Protein AF-A0A2G6GHV7-F1 (afdb_monomer_lite)

Sequence (86 aa):
MVEQGDIIKVNFNPQLGHEEAGYRPAVVISNNFFNKQTNYFPLHIPLDNRTKITGSILCQHVRTLDLDARNYYFVEKLPKDLAERN

Foldseek 3Di:
DDDAQWKKFWAPPPDDDPADGGTGIAGDHDPVLLVVQVVDPPQWQFDDPVDPDGDTHRSVRDDDDDCVVIPMGTDDGHDPDSSPDD

Secondary structure (DSSP, 8-state):
---TTEEEEEE--S--TTS--SEEEEE---HHHHHHHTTSS-SEEE--TTSSS-SEEEGGG-----TTTS--EEEEE--HHHHS--

Radius of gyration: 12.65 Å; chains: 1; bounding box: 30×29×31 Å

Structure (mmCIF, N/CA/C/O backbone):
data_AF-A0A2G6GHV7-F1
#
_entry.id   AF-A0A2G6GHV7-F1
#
loop_
_atom_site.group_PDB
_atom_site.id
_atom_site.type_symbol
_atom_site.label_atom_id
_atom_site.label_alt_id
_atom_site.label_comp_id
_atom_site.label_asym_id
_atom_site.label_entity_id
_atom_site.label_seq_id
_atom_site.pdbx_PDB_ins_code
_atom_site.Cartn_x
_atom_site.Cartn_y
_atom_site.Cartn_z
_atom_site.occupancy
_atom_site.B_iso_or_equiv
_atom_site.auth_seq_id
_atom_site.auth_comp_id
_atom_site.auth_asym_id
_atom_site.auth_atom_id
_atom_site.pdbx_PDB_model_num
ATOM 1 N N . MET A 1 1 ? -14.102 -5.212 -5.559 1.00 81.75 1 MET A N 1
ATOM 2 C CA . MET A 1 1 ? -13.537 -3.923 -6.006 1.00 81.75 1 MET A CA 1
ATOM 3 C C . MET A 1 1 ? -13.012 -3.218 -4.771 1.00 81.75 1 MET A C 1
ATOM 5 O O . MET A 1 1 ? -13.683 -3.291 -3.749 1.00 81.75 1 MET A O 1
ATOM 9 N N . VAL A 1 2 ? -11.807 -2.659 -4.835 1.00 91.75 2 VAL A N 1
ATOM 10 C CA . VAL A 1 2 ? -11.144 -2.008 -3.693 1.00 91.75 2 VAL A CA 1
ATOM 11 C C . VAL A 1 2 ? -11.468 -0.524 -3.650 1.00 91.75 2 VAL A C 1
ATOM 13 O O . VAL A 1 2 ? -11.762 0.082 -4.682 1.00 91.75 2 VAL A O 1
ATOM 16 N N . GLU A 1 3 ? -11.380 0.060 -2.467 1.00 92.31 3 GLU A N 1
ATOM 17 C CA . GLU A 1 3 ? -11.641 1.472 -2.219 1.00 92.31 3 GLU A CA 1
ATOM 18 C C . GLU A 1 3 ? -10.405 2.179 -1.661 1.00 92.31 3 GLU A C 1
ATOM 20 O O . GLU A 1 3 ? -9.468 1.559 -1.159 1.00 92.31 3 GLU A O 1
ATOM 25 N N . GLN A 1 4 ? -10.412 3.511 -1.704 1.00 91.38 4 GLN A N 1
ATOM 26 C CA . GLN A 1 4 ? -9.371 4.300 -1.058 1.00 91.38 4 GLN A CA 1
ATOM 27 C C . GLN A 1 4 ? -9.271 3.970 0.441 1.00 91.38 4 GLN A C 1
ATOM 29 O O . GLN A 1 4 ? -10.277 3.916 1.152 1.00 91.38 4 GLN A O 1
ATOM 34 N N . GLY A 1 5 ? -8.037 3.803 0.917 1.00 92.12 5 GLY A N 1
ATOM 35 C CA . GLY A 1 5 ? -7.729 3.428 2.295 1.00 92.12 5 GLY A CA 1
ATOM 36 C C . GLY A 1 5 ? -7.764 1.921 2.546 1.00 92.12 5 GLY A C 1
ATOM 37 O O . GLY A 1 5 ? -7.374 1.492 3.630 1.00 92.12 5 GLY A O 1
ATOM 38 N N . ASP A 1 6 ? -8.177 1.101 1.577 1.00 95.50 6 ASP A N 1
ATOM 39 C CA . ASP A 1 6 ? -8.033 -0.345 1.705 1.00 95.50 6 ASP A CA 1
ATOM 40 C C . ASP A 1 6 ? -6.549 -0.724 1.662 1.00 95.50 6 ASP A C 1
ATOM 42 O O . ASP A 1 6 ? -5.789 -0.271 0.802 1.00 95.50 6 ASP A O 1
ATOM 46 N N . ILE A 1 7 ? -6.140 -1.585 2.588 1.00 96.56 7 ILE A N 1
ATOM 47 C CA . ILE A 1 7 ? -4.837 -2.233 2.574 1.00 96.56 7 ILE A CA 1
ATOM 48 C C . ILE A 1 7 ? -5.010 -3.580 1.888 1.00 96.56 7 ILE A C 1
ATOM 50 O O . ILE A 1 7 ? -5.739 -4.457 2.363 1.00 96.56 7 ILE A O 1
ATOM 54 N N . ILE A 1 8 ? -4.315 -3.756 0.772 1.00 97.19 8 ILE A N 1
ATOM 55 C CA . ILE A 1 8 ? -4.314 -4.994 -0.003 1.00 97.19 8 ILE A CA 1
ATOM 56 C C . ILE A 1 8 ? -2.926 -5.609 -0.020 1.00 97.19 8 ILE A C 1
ATOM 58 O O . ILE A 1 8 ? -1.926 -4.904 0.051 1.00 97.19 8 ILE A O 1
ATOM 62 N N . LYS A 1 9 ? -2.844 -6.929 -0.159 1.00 96.75 9 LYS A N 1
ATOM 63 C CA . LYS A 1 9 ? -1.601 -7.629 -0.472 1.00 96.75 9 LYS A CA 1
ATOM 64 C C . LYS A 1 9 ? -1.586 -7.943 -1.961 1.00 96.75 9 LYS A C 1
ATOM 66 O O . L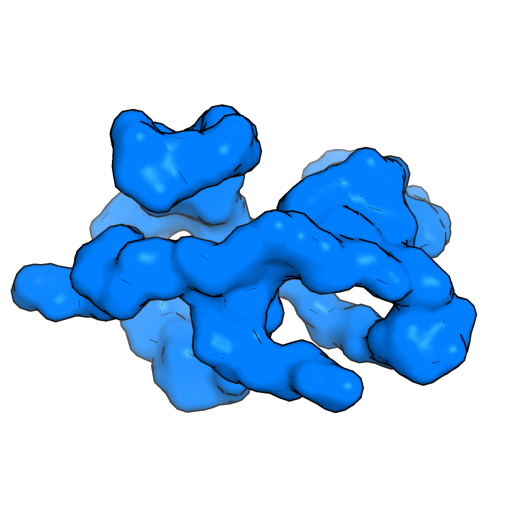YS A 1 9 ? -2.529 -8.541 -2.474 1.00 96.75 9 LYS A O 1
ATOM 71 N N . VAL A 1 10 ? -0.537 -7.510 -2.648 1.00 96.44 10 VAL A N 1
ATOM 72 C CA . VAL A 1 10 ? -0.408 -7.631 -4.105 1.00 96.44 10 VAL A CA 1
ATOM 73 C C . VAL A 1 10 ? 1.048 -7.888 -4.475 1.00 96.44 10 VAL A C 1
ATOM 75 O O . VAL A 1 10 ? 1.966 -7.579 -3.713 1.00 96.44 10 VAL A O 1
ATOM 78 N N . ASN A 1 11 ? 1.268 -8.526 -5.624 1.00 96.06 11 ASN A N 1
ATOM 79 C CA . ASN A 1 11 ? 2.610 -8.779 -6.133 1.00 96.06 11 ASN A CA 1
ATOM 80 C C . ASN A 1 11 ? 3.085 -7.570 -6.941 1.00 96.06 11 ASN A C 1
ATOM 82 O O . ASN A 1 11 ? 2.444 -7.221 -7.931 1.00 96.06 11 ASN A O 1
ATOM 86 N N . PHE A 1 12 ? 4.203 -6.968 -6.544 1.00 95.06 12 PHE A N 1
ATOM 87 C CA . PHE A 1 12 ? 4.831 -5.837 -7.232 1.00 95.06 12 PHE A CA 1
ATOM 88 C C . PHE A 1 12 ? 5.830 -6.253 -8.315 1.00 95.06 12 PHE A C 1
ATOM 90 O O . PHE A 1 12 ? 6.255 -5.406 -9.096 1.00 95.06 12 PHE A O 1
ATOM 97 N N . ASN A 1 13 ? 6.160 -7.544 -8.420 1.00 93.50 13 ASN A N 1
ATOM 98 C CA . ASN A 1 13 ? 7.078 -8.038 -9.443 1.00 93.50 13 ASN A CA 1
ATOM 99 C C . ASN A 1 13 ? 6.436 -8.064 -10.849 1.00 93.50 13 ASN A C 1
ATOM 101 O O . ASN A 1 13 ? 5.215 -8.230 -10.967 1.00 93.50 13 ASN A O 1
ATOM 105 N N . PRO A 1 14 ? 7.239 -7.954 -11.924 1.00 93.31 14 PRO A N 1
ATOM 106 C CA . PRO A 1 14 ? 8.683 -7.707 -11.909 1.00 93.31 14 PRO A CA 1
ATOM 107 C C . PRO A 1 14 ? 9.015 -6.280 -11.453 1.00 93.31 14 PRO A C 1
ATOM 109 O O . PRO A 1 14 ? 8.191 -5.375 -11.564 1.00 93.31 14 PRO A O 1
ATOM 112 N N . GLN A 1 15 ? 10.227 -6.102 -10.943 1.00 91.88 15 GLN A N 1
ATOM 113 C CA . GLN A 1 15 ? 10.753 -4.801 -10.549 1.00 91.88 15 GLN A CA 1
ATOM 114 C C . GLN A 1 15 ? 12.089 -4.531 -11.224 1.00 91.88 15 GLN A C 1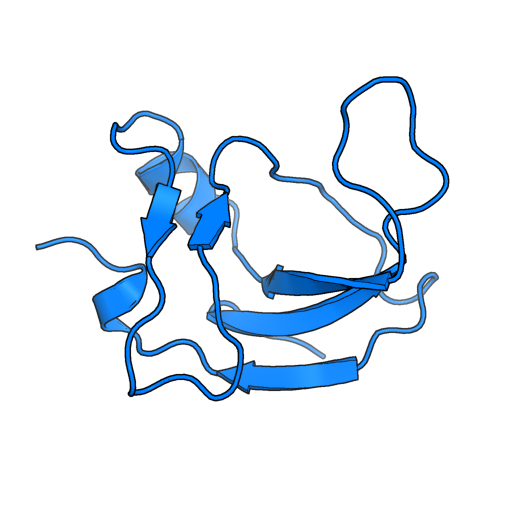
ATOM 116 O O . GLN A 1 15 ? 12.774 -5.472 -11.636 1.00 91.88 15 GLN A O 1
ATOM 121 N N . LEU A 1 16 ? 12.490 -3.264 -11.254 1.00 88.88 16 LEU A N 1
ATOM 122 C CA . LEU A 1 16 ? 13.825 -2.860 -11.681 1.00 88.88 16 LEU A CA 1
ATOM 123 C C . LEU A 1 16 ? 14.539 -2.098 -10.557 1.00 88.88 16 LEU A C 1
ATOM 125 O O . LEU A 1 16 ? 13.969 -1.220 -9.917 1.00 88.88 16 LEU A O 1
ATOM 129 N N . GLY A 1 17 ? 15.812 -2.425 -10.321 1.00 91.25 17 GLY A N 1
ATOM 130 C CA . GLY A 1 17 ? 16.653 -1.722 -9.348 1.00 91.25 17 GLY A CA 1
ATOM 131 C C . GLY A 1 17 ? 16.110 -1.766 -7.913 1.00 91.25 17 GLY A C 1
ATOM 132 O O . GLY A 1 17 ? 15.853 -2.843 -7.379 1.00 91.25 17 GLY A O 1
ATOM 133 N N . HIS A 1 18 ? 15.976 -0.586 -7.297 1.00 86.31 18 HIS A N 1
ATOM 134 C CA . HIS A 1 18 ? 15.561 -0.386 -5.898 1.00 86.31 18 HIS A CA 1
ATOM 135 C C . HIS A 1 18 ? 14.069 -0.045 -5.744 1.00 86.31 18 HIS A C 1
ATOM 137 O O . HIS A 1 18 ? 13.666 0.580 -4.764 1.00 86.31 18 HIS A O 1
ATOM 143 N N . GLU A 1 19 ? 13.248 -0.389 -6.733 1.00 89.44 19 GLU A N 1
ATOM 144 C CA . GLU A 1 19 ? 11.797 -0.352 -6.578 1.00 89.44 19 GLU A CA 1
ATOM 145 C C . GLU A 1 19 ? 11.332 -1.305 -5.465 1.00 89.44 19 GLU A C 1
ATOM 147 O O . GLU A 1 19 ? 12.068 -2.189 -5.028 1.00 89.44 19 GLU A O 1
ATOM 152 N N . GLU A 1 20 ? 10.099 -1.118 -4.995 1.00 91.31 20 GLU A N 1
ATOM 153 C CA . GLU A 1 20 ? 9.517 -2.038 -4.021 1.00 91.31 20 GLU A CA 1
ATOM 154 C C . GLU A 1 20 ? 9.051 -3.335 -4.688 1.00 91.31 20 GLU A C 1
ATOM 156 O O . GLU A 1 20 ? 8.354 -3.316 -5.706 1.00 91.31 20 GLU A O 1
ATOM 161 N N . ALA A 1 21 ? 9.417 -4.457 -4.061 1.00 92.75 21 ALA A N 1
ATOM 162 C CA . ALA A 1 21 ? 9.388 -5.789 -4.661 1.00 92.75 21 ALA A CA 1
ATOM 163 C C . ALA A 1 21 ? 8.375 -6.737 -4.032 1.00 92.75 21 ALA A C 1
ATOM 165 O O . ALA A 1 21 ? 8.064 -6.667 -2.841 1.00 92.75 21 ALA A O 1
ATOM 166 N N . GLY A 1 22 ? 8.027 -7.772 -4.797 1.00 94.44 22 GLY A N 1
ATOM 167 C CA . GLY A 1 22 ? 7.446 -8.992 -4.245 1.00 94.44 22 GLY A CA 1
ATOM 168 C C . GLY A 1 22 ? 6.011 -8.851 -3.752 1.00 94.44 22 GLY A C 1
ATOM 169 O O . GLY A 1 22 ? 5.294 -7.912 -4.092 1.00 94.44 22 GLY A O 1
ATOM 170 N N . TYR A 1 23 ? 5.566 -9.849 -2.988 1.00 95.12 23 TYR A N 1
ATOM 171 C CA . TYR A 1 23 ? 4.186 -9.950 -2.518 1.00 95.12 23 TYR A CA 1
ATOM 172 C C . TYR A 1 23 ? 4.015 -9.288 -1.152 1.00 95.12 23 TYR A C 1
ATOM 174 O O . TYR A 1 23 ? 4.299 -9.898 -0.113 1.00 95.12 23 TYR A O 1
ATOM 182 N N . ARG A 1 24 ? 3.554 -8.035 -1.143 1.00 95.69 24 ARG A N 1
ATOM 183 C CA . ARG A 1 24 ? 3.544 -7.203 0.067 1.00 95.69 24 ARG A CA 1
ATOM 184 C C . ARG A 1 24 ? 2.297 -6.323 0.194 1.00 95.69 24 ARG A C 1
ATOM 186 O O . ARG A 1 24 ? 1.576 -6.153 -0.791 1.00 95.69 24 ARG A O 1
ATOM 193 N N . PRO A 1 25 ? 2.012 -5.812 1.404 1.00 97.00 25 PRO A N 1
ATOM 194 C CA . PRO A 1 25 ? 0.902 -4.897 1.620 1.00 97.00 25 PRO A CA 1
ATOM 195 C C . PRO A 1 25 ? 1.095 -3.562 0.895 1.00 97.00 25 PRO A C 1
ATOM 197 O O . PRO A 1 25 ? 2.215 -3.068 0.776 1.00 97.00 25 PRO A O 1
ATOM 200 N N . ALA A 1 26 ? -0.011 -2.975 0.456 1.00 95.75 26 ALA A N 1
ATOM 201 C CA . ALA A 1 26 ? -0.090 -1.689 -0.211 1.00 95.75 26 ALA A CA 1
ATOM 202 C C . ALA A 1 26 ? -1.398 -0.994 0.165 1.00 95.75 26 ALA A C 1
ATOM 204 O O . ALA A 1 26 ? -2.428 -1.652 0.307 1.00 95.75 26 ALA A O 1
ATOM 205 N N . VAL A 1 27 ? -1.359 0.329 0.299 1.00 94.81 27 VAL A N 1
ATOM 206 C CA . VAL A 1 27 ? -2.557 1.140 0.539 1.00 94.81 27 VAL A CA 1
ATOM 207 C C . VAL A 1 27 ? -3.107 1.609 -0.802 1.00 94.81 27 VAL A C 1
ATOM 209 O O . VAL A 1 27 ? -2.382 2.198 -1.604 1.00 94.81 27 VAL A O 1
ATOM 212 N N . VAL A 1 28 ? -4.390 1.360 -1.042 1.00 94.19 28 VAL A N 1
ATOM 213 C CA . VAL A 1 28 ? -5.103 1.853 -2.221 1.00 94.19 28 VAL A CA 1
ATOM 214 C C . VAL A 1 28 ? -5.388 3.339 -2.037 1.00 94.19 28 VAL A C 1
ATOM 216 O O . VAL A 1 28 ? -5.979 3.761 -1.042 1.00 94.19 28 VAL A O 1
ATOM 219 N N . ILE A 1 29 ? -4.976 4.149 -3.008 1.00 90.50 29 ILE A N 1
ATOM 220 C CA . ILE A 1 29 ? -5.131 5.603 -2.975 1.00 90.50 29 ILE A CA 1
ATOM 221 C C . ILE A 1 29 ? -5.747 6.119 -4.275 1.00 90.50 29 ILE A C 1
ATOM 223 O O . ILE A 1 29 ? -5.622 5.491 -5.323 1.00 90.50 29 ILE A O 1
ATOM 227 N N . SER A 1 30 ? -6.392 7.284 -4.217 1.00 83.50 30 SER A N 1
ATOM 228 C CA . SER A 1 30 ? -6.852 8.008 -5.408 1.00 83.50 30 SER A CA 1
ATOM 229 C C . SER A 1 30 ? -5.861 9.100 -5.823 1.00 83.50 30 SER A C 1
ATOM 231 O O . SER A 1 30 ? -5.042 9.545 -5.017 1.00 83.50 30 SER A O 1
ATOM 233 N N . ASN A 1 31 ? -5.988 9.610 -7.053 1.00 74.19 31 ASN A N 1
ATOM 234 C CA . ASN A 1 31 ? -5.189 10.747 -7.539 1.00 74.19 31 ASN A CA 1
ATOM 235 C C . ASN A 1 31 ? -5.272 11.970 -6.610 1.00 74.19 31 ASN A C 1
ATOM 237 O O . ASN A 1 31 ? -4.272 12.639 -6.360 1.00 74.19 31 ASN A O 1
ATOM 241 N N . ASN A 1 32 ? -6.454 12.248 -6.054 1.00 70.25 32 ASN A N 1
ATOM 242 C CA . ASN A 1 32 ? -6.645 13.376 -5.142 1.00 70.25 32 ASN A CA 1
ATOM 243 C C . ASN A 1 32 ? -5.915 13.167 -3.812 1.00 70.25 32 ASN A C 1
ATOM 245 O O . ASN A 1 32 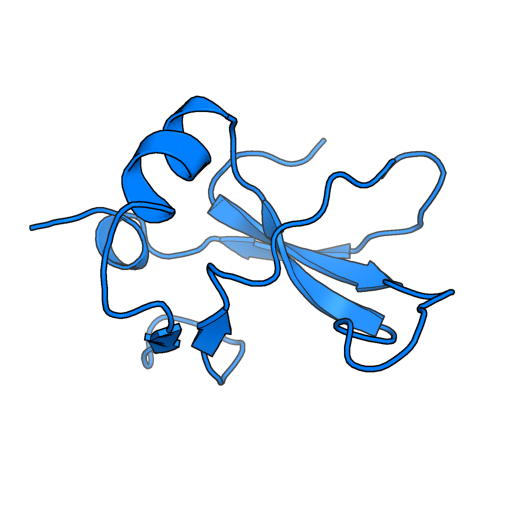? -5.403 14.125 -3.236 1.00 70.25 32 ASN A O 1
ATOM 249 N N . PHE A 1 33 ? -5.862 11.926 -3.329 1.00 70.75 33 PHE A N 1
ATOM 250 C CA . PHE A 1 33 ? -5.088 11.574 -2.145 1.00 70.75 33 PHE A CA 1
ATOM 251 C C . PHE A 1 33 ? -3.581 11.676 -2.414 1.00 70.75 33 PHE A C 1
ATOM 253 O O . PHE A 1 33 ? -2.858 12.291 -1.635 1.00 70.75 33 PHE A O 1
ATOM 260 N N . PHE A 1 34 ? -3.127 11.145 -3.551 1.00 66.62 34 PHE A N 1
ATOM 261 C CA . PHE A 1 34 ? -1.733 11.196 -3.989 1.00 66.62 34 PHE A CA 1
ATOM 262 C C . PHE A 1 34 ? -1.198 12.632 -4.042 1.00 66.62 34 PHE A C 1
ATOM 264 O O . PHE A 1 34 ? -0.230 12.951 -3.354 1.00 66.62 34 PHE A O 1
ATOM 271 N N . ASN A 1 35 ? -1.889 13.523 -4.761 1.00 63.88 35 ASN A N 1
ATOM 272 C CA . ASN A 1 35 ? -1.475 14.921 -4.923 1.00 63.88 35 ASN A CA 1
ATOM 273 C C . ASN A 1 35 ? -1.356 15.678 -3.589 1.00 63.88 35 ASN A C 1
ATOM 275 O O . ASN A 1 35 ? -0.570 16.621 -3.474 1.00 63.88 35 ASN A O 1
ATOM 279 N N . LYS A 1 36 ? -2.134 15.276 -2.574 1.00 65.81 36 LYS A N 1
ATOM 280 C CA . LYS A 1 36 ? -2.062 15.856 -1.228 1.00 65.81 36 LYS A CA 1
ATOM 281 C C . LYS A 1 36 ? -0.854 15.375 -0.432 1.00 65.81 36 LYS A C 1
ATOM 283 O O . LYS A 1 36 ? -0.432 16.120 0.444 1.00 65.81 36 LYS A O 1
ATOM 288 N N . GLN A 1 37 ? -0.318 14.184 -0.708 1.00 65.38 37 GLN A N 1
ATOM 289 C CA . GLN A 1 37 ? 0.745 13.580 0.103 1.00 65.38 37 GLN A CA 1
ATOM 290 C C . GLN A 1 37 ? 2.135 13.620 -0.534 1.00 65.38 37 GLN A C 1
ATOM 292 O O . GLN A 1 37 ? 3.126 13.710 0.183 1.00 65.38 37 GLN A O 1
ATOM 297 N N . THR A 1 38 ? 2.255 13.636 -1.861 1.00 60.22 38 THR A N 1
ATOM 298 C CA . THR A 1 38 ? 3.575 13.573 -2.527 1.00 60.22 38 THR A CA 1
ATOM 299 C C . THR A 1 38 ? 4.420 14.825 -2.420 1.00 60.22 38 THR A C 1
ATOM 301 O O . THR A 1 38 ? 5.626 14.768 -2.634 1.00 60.22 38 THR A O 1
ATOM 304 N N . ASN A 1 39 ? 3.804 15.954 -2.085 1.00 61.19 39 ASN A N 1
ATOM 305 C CA . ASN A 1 39 ? 4.505 17.220 -1.910 1.00 61.19 39 ASN A CA 1
ATOM 306 C C . ASN A 1 39 ? 5.010 17.432 -0.473 1.00 61.19 39 ASN A C 1
ATOM 308 O O . ASN A 1 39 ? 5.477 18.527 -0.160 1.00 61.19 39 ASN A O 1
ATOM 312 N N . TYR A 1 40 ? 4.900 16.432 0.414 1.00 61.50 40 TYR A N 1
ATOM 313 C CA . TYR A 1 40 ? 5.141 16.631 1.842 1.00 61.50 40 TYR A CA 1
ATOM 314 C C . TYR A 1 40 ? 6.065 15.594 2.484 1.00 61.50 40 TYR A C 1
ATOM 316 O O . TYR A 1 40 ? 6.063 14.409 2.166 1.00 61.50 40 TYR A O 1
ATOM 324 N N . PHE A 1 41 ? 6.861 16.098 3.428 1.00 59.81 41 PHE A N 1
ATOM 325 C CA . PHE A 1 41 ? 7.697 15.340 4.348 1.00 59.81 41 PHE A CA 1
ATOM 326 C C . PHE A 1 41 ? 6.982 15.276 5.711 1.00 59.81 41 PHE A C 1
ATOM 328 O O . PHE A 1 41 ? 6.422 16.294 6.130 1.00 59.81 41 PHE A O 1
ATOM 335 N N . PRO A 1 42 ? 7.001 14.140 6.427 1.00 72.31 42 PRO A N 1
ATOM 336 C CA . PRO A 1 42 ? 7.764 12.924 6.141 1.00 72.31 42 PRO A CA 1
ATOM 337 C C . PRO A 1 42 ? 7.132 12.036 5.057 1.00 72.31 42 PRO A C 1
ATOM 339 O O . PRO A 1 42 ? 5.921 11.884 4.989 1.00 72.31 42 PRO A O 1
ATOM 342 N N . LEU A 1 43 ? 7.982 11.390 4.249 1.00 84.06 43 LEU A N 1
ATOM 343 C CA . LEU A 1 43 ? 7.575 10.434 3.200 1.00 84.06 43 LEU A CA 1
ATOM 344 C C . LEU A 1 43 ? 7.203 9.042 3.747 1.00 84.06 43 LEU A C 1
ATOM 346 O O . LEU A 1 43 ? 6.836 8.151 2.988 1.00 84.06 43 LEU A O 1
ATOM 350 N N . HIS A 1 44 ? 7.339 8.844 5.058 1.00 88.94 44 HIS A N 1
ATOM 351 C CA . HIS A 1 44 ? 7.068 7.586 5.740 1.00 88.94 44 HIS A CA 1
ATOM 352 C C . HIS A 1 44 ? 6.009 7.834 6.803 1.00 88.94 44 HIS A C 1
ATOM 354 O O . HIS A 1 44 ? 6.247 8.601 7.738 1.00 88.94 44 HIS A O 1
ATOM 360 N N . ILE A 1 45 ? 4.866 7.168 6.671 1.00 88.94 45 ILE A N 1
ATOM 361 C CA . ILE A 1 45 ? 3.788 7.236 7.658 1.00 88.94 45 ILE A CA 1
ATOM 362 C C . ILE A 1 45 ? 3.827 5.938 8.472 1.00 88.94 45 ILE A C 1
ATOM 364 O O . ILE A 1 45 ? 3.509 4.882 7.916 1.00 88.94 45 ILE A O 1
ATOM 368 N N . PRO A 1 46 ? 4.264 5.970 9.744 1.00 92.12 46 PRO A N 1
ATOM 369 C CA . PRO A 1 46 ? 4.321 4.773 10.568 1.00 92.12 46 PRO A CA 1
ATOM 370 C C . PRO A 1 46 ? 2.911 4.275 10.870 1.00 92.12 46 PRO A C 1
ATOM 372 O O . PRO A 1 46 ? 2.022 5.056 11.206 1.00 92.12 46 PRO A O 1
ATOM 375 N N . LEU A 1 47 ? 2.727 2.966 10.772 1.00 93.69 47 LEU A N 1
ATOM 376 C CA . LEU A 1 47 ? 1.512 2.310 11.220 1.00 93.69 47 LEU A CA 1
ATOM 377 C C . LEU A 1 47 ? 1.552 2.132 12.740 1.00 93.69 47 LEU A C 1
ATOM 379 O O . LEU A 1 47 ? 2.605 1.852 13.316 1.00 93.69 47 LEU A O 1
ATOM 383 N N . ASP A 1 48 ? 0.401 2.291 13.384 1.00 93.88 48 ASP A N 1
ATOM 384 C CA . ASP A 1 48 ? 0.261 2.142 14.828 1.00 93.88 48 ASP A CA 1
ATOM 385 C C . ASP A 1 48 ? -0.510 0.865 15.200 1.00 93.88 48 ASP A C 1
ATOM 387 O O . ASP A 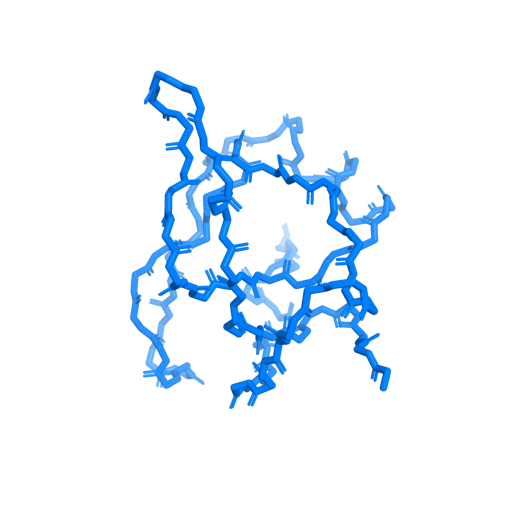1 48 ? -0.886 0.045 14.357 1.00 93.88 48 ASP A O 1
ATOM 391 N N . ASN A 1 49 ? -0.741 0.688 16.499 1.00 95.44 49 ASN A N 1
ATOM 392 C CA . ASN A 1 49 ? -1.403 -0.484 17.071 1.00 95.44 49 ASN A CA 1
ATOM 393 C C . ASN A 1 49 ? -2.875 -0.664 16.648 1.00 95.44 49 ASN A C 1
ATOM 395 O O . ASN A 1 49 ? -3.491 -1.656 17.040 1.00 95.44 49 ASN A O 1
ATOM 399 N N . ARG A 1 50 ? -3.447 0.262 15.869 1.00 95.19 50 ARG A N 1
ATOM 400 C CA . ARG A 1 50 ? -4.795 0.148 15.294 1.00 95.19 50 ARG A CA 1
ATOM 401 C C . ARG A 1 50 ? -4.809 -0.645 13.986 1.00 95.19 50 ARG A C 1
ATOM 403 O O . ARG A 1 50 ? -5.888 -0.901 13.458 1.00 95.19 50 ARG A O 1
ATOM 410 N N . THR A 1 51 ? -3.641 -1.031 13.476 1.00 95.56 51 THR A N 1
ATOM 411 C CA . THR A 1 51 ? -3.490 -1.841 12.260 1.00 95.56 51 THR A CA 1
ATOM 412 C C . THR A 1 51 ? -2.985 -3.248 12.574 1.00 95.56 51 THR A C 1
ATOM 414 O O . THR A 1 51 ? -2.262 -3.459 13.550 1.00 95.56 51 THR A O 1
ATOM 417 N N . LYS A 1 52 ? -3.393 -4.237 11.771 1.00 94.88 52 LYS A N 1
ATOM 418 C CA . LYS A 1 52 ? -2.926 -5.628 11.898 1.00 94.88 52 LYS A CA 1
ATOM 419 C C . LYS A 1 52 ? -1.542 -5.797 11.284 1.00 94.88 52 LYS A C 1
ATOM 421 O O . LYS A 1 52 ? -0.731 -6.565 11.802 1.00 94.88 52 LYS A O 1
ATOM 426 N N . ILE A 1 53 ? -1.290 -5.137 10.155 1.00 95.06 53 ILE A N 1
ATOM 427 C CA . ILE A 1 53 ? 0.035 -5.097 9.540 1.00 95.06 53 ILE A CA 1
ATOM 428 C C . ILE A 1 53 ? 0.947 -4.109 10.269 1.00 95.06 53 ILE A C 1
ATOM 430 O O . ILE A 1 53 ? 0.499 -3.135 10.856 1.00 95.06 53 ILE A O 1
ATOM 434 N N . THR A 1 54 ? 2.250 -4.356 10.211 1.00 96.06 54 THR A N 1
ATOM 435 C CA . THR A 1 54 ? 3.265 -3.504 10.834 1.00 96.06 54 THR A CA 1
ATOM 436 C C . THR A 1 54 ? 4.151 -2.854 9.775 1.00 96.06 54 THR A C 1
ATOM 438 O O . THR A 1 54 ? 4.234 -3.324 8.637 1.00 96.06 54 THR A O 1
ATOM 441 N N . GLY A 1 55 ? 4.832 -1.771 10.152 1.00 94.69 55 GLY A N 1
ATOM 442 C CA . GLY 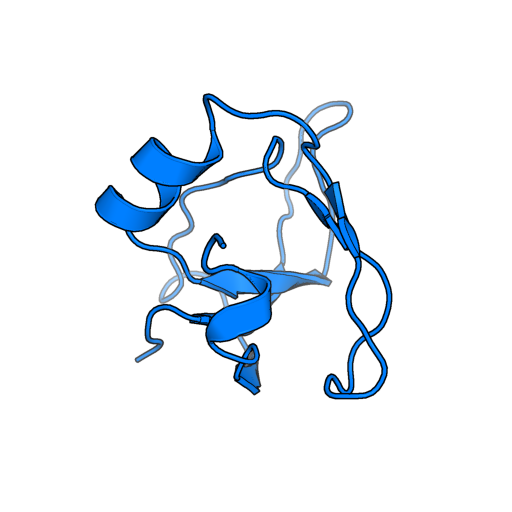A 1 55 ? 5.767 -1.049 9.290 1.00 94.69 55 GLY A CA 1
ATOM 443 C C . GLY A 1 55 ? 5.305 0.375 9.001 1.00 94.69 55 GLY A C 1
ATOM 444 O O . GLY A 1 55 ? 4.657 1.002 9.835 1.00 94.69 55 GLY A O 1
ATOM 445 N N . SER A 1 56 ? 5.652 0.880 7.819 1.00 93.31 56 SER A N 1
ATOM 446 C CA . SER A 1 56 ? 5.329 2.243 7.397 1.00 93.31 56 SER A CA 1
ATOM 447 C C . SER A 1 56 ? 4.804 2.261 5.968 1.00 93.31 56 SER A C 1
ATOM 449 O O . SER A 1 56 ? 5.260 1.493 5.119 1.00 93.31 56 SER A O 1
ATOM 451 N N . ILE A 1 57 ? 3.884 3.179 5.689 1.00 92.06 57 ILE A N 1
ATOM 452 C CA . ILE A 1 57 ? 3.462 3.508 4.328 1.00 92.06 57 ILE A CA 1
ATOM 453 C C . ILE A 1 57 ? 4.569 4.358 3.698 1.00 92.06 57 ILE A C 1
ATOM 455 O O . ILE A 1 57 ? 4.944 5.391 4.252 1.00 92.06 57 ILE A O 1
ATOM 459 N N . LEU A 1 58 ? 5.090 3.916 2.553 1.00 91.94 58 LEU A N 1
ATOM 460 C CA . LEU A 1 58 ? 6.157 4.597 1.818 1.00 91.94 58 LEU A CA 1
ATOM 461 C C . LEU A 1 58 ? 5.549 5.467 0.712 1.00 91.94 58 LEU A C 1
ATOM 463 O O . LEU A 1 58 ? 5.261 4.984 -0.385 1.00 91.94 58 LEU A O 1
ATOM 467 N N . CYS A 1 59 ? 5.333 6.751 0.987 1.00 87.81 59 CYS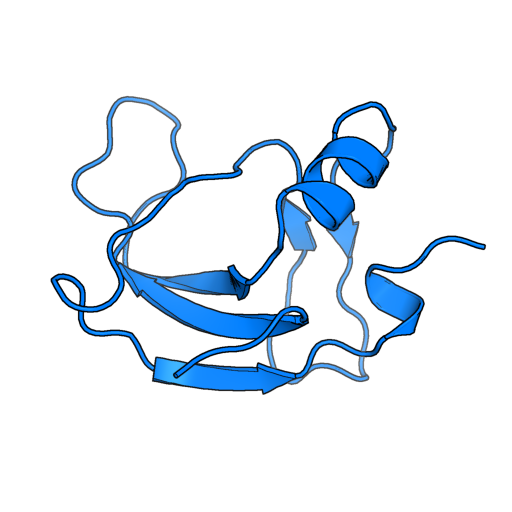 A N 1
ATOM 468 C CA . CYS A 1 59 ? 4.647 7.662 0.066 1.00 87.81 59 CYS A CA 1
ATOM 469 C C . CYS A 1 59 ? 5.433 7.913 -1.233 1.00 87.81 59 CYS A C 1
ATOM 471 O O . CYS A 1 59 ? 4.833 8.223 -2.261 1.00 87.81 59 CYS A O 1
ATOM 473 N N . GLN A 1 60 ? 6.758 7.742 -1.213 1.00 87.12 60 GLN A N 1
ATOM 474 C CA . GLN A 1 60 ? 7.623 7.884 -2.388 1.00 87.12 60 GLN A CA 1
ATOM 475 C C . GLN A 1 60 ? 7.579 6.684 -3.347 1.00 87.12 60 GLN A C 1
ATOM 477 O O . GLN A 1 60 ? 8.010 6.807 -4.490 1.00 87.12 60 GLN A O 1
ATOM 482 N N . HIS A 1 61 ? 7.050 5.537 -2.910 1.00 89.94 61 HIS A N 1
ATOM 483 C CA . HIS A 1 61 ? 6.957 4.314 -3.715 1.00 89.94 61 HIS A CA 1
ATOM 484 C C . HIS A 1 61 ? 5.533 4.077 -4.236 1.00 89.94 61 HIS A C 1
ATOM 486 O O . HIS A 1 61 ? 5.025 2.954 -4.213 1.00 89.94 61 HIS A O 1
ATOM 492 N N . VAL A 1 62 ? 4.868 5.132 -4.717 1.00 89.88 62 VAL A N 1
ATOM 493 C CA . VAL A 1 62 ? 3.571 4.967 -5.381 1.00 89.88 62 VAL A CA 1
ATOM 494 C C . VAL A 1 62 ? 3.727 4.164 -6.671 1.00 89.88 62 VAL A C 1
ATOM 496 O O . VAL A 1 62 ? 4.709 4.315 -7.401 1.00 89.88 62 VAL A O 1
ATOM 499 N N . ARG A 1 63 ? 2.713 3.365 -7.009 1.00 89.94 63 ARG A N 1
ATOM 500 C CA . ARG A 1 63 ? 2.639 2.688 -8.303 1.00 89.94 63 ARG A CA 1
ATOM 501 C C . ARG A 1 63 ? 1.191 2.508 -8.738 1.00 89.94 63 ARG A C 1
ATOM 503 O O . ARG A 1 63 ? 0.355 2.080 -7.947 1.00 89.94 63 ARG A O 1
ATOM 510 N N . THR A 1 64 ? 0.922 2.766 -10.014 1.00 92.00 64 THR A N 1
ATOM 511 C CA . THR A 1 64 ? -0.329 2.361 -10.662 1.00 92.00 64 THR A CA 1
ATOM 512 C C . THR A 1 64 ? -0.236 0.888 -11.042 1.00 92.00 64 THR A C 1
ATOM 514 O O . THR A 1 64 ? 0.703 0.481 -11.727 1.00 92.00 64 THR A O 1
ATOM 517 N N . LEU A 1 65 ? -1.194 0.082 -10.589 1.00 91.81 65 LEU A N 1
ATOM 518 C CA . LEU A 1 65 ? -1.252 -1.355 -10.846 1.00 91.81 65 LEU A CA 1
ATOM 519 C C . LEU A 1 65 ? -2.600 -1.726 -11.461 1.00 91.81 65 LEU A C 1
ATOM 521 O O . LEU A 1 65 ? -3.636 -1.246 -11.013 1.00 91.81 65 LEU A O 1
ATOM 525 N N . ASP A 1 66 ? -2.572 -2.625 -12.441 1.00 92.75 66 ASP A N 1
ATOM 526 C CA . ASP A 1 66 ? -3.759 -3.352 -12.885 1.00 92.75 66 ASP A CA 1
ATOM 527 C C . ASP A 1 66 ? -4.060 -4.458 -11.863 1.00 92.75 66 ASP A C 1
ATOM 529 O O . ASP A 1 66 ? -3.288 -5.410 -11.725 1.00 92.75 66 ASP A O 1
ATOM 533 N N . LEU A 1 67 ? -5.139 -4.286 -11.098 1.00 92.31 67 LEU A N 1
ATOM 534 C CA . LEU A 1 67 ? -5.573 -5.228 -10.065 1.00 92.31 67 LEU A CA 1
ATOM 535 C C . LEU A 1 67 ? -6.436 -6.369 -10.613 1.00 92.31 67 LEU A C 1
ATOM 537 O O . LEU A 1 67 ? -6.633 -7.349 -9.905 1.00 92.31 67 LEU A O 1
ATOM 541 N N . ASP A 1 68 ? -6.941 -6.273 -11.841 1.00 90.62 68 ASP A N 1
ATOM 542 C CA . ASP A 1 68 ? -7.692 -7.372 -12.454 1.00 90.62 68 ASP A CA 1
ATOM 543 C C . ASP A 1 68 ? -6.718 -8.379 -13.074 1.00 90.62 68 ASP A C 1
ATOM 545 O O . ASP A 1 68 ? -6.888 -9.592 -12.945 1.00 90.62 68 ASP A O 1
ATOM 549 N N . ALA A 1 69 ? -5.627 -7.882 -13.666 1.00 94.00 69 ALA A N 1
ATOM 550 C CA . ALA A 1 69 ? -4.525 -8.719 -14.137 1.00 94.00 69 ALA A CA 1
ATOM 551 C C . ALA A 1 69 ? -3.642 -9.261 -12.995 1.00 94.00 69 ALA A C 1
ATOM 553 O O . ALA A 1 69 ? -2.921 -10.247 -13.178 1.00 94.00 69 ALA A O 1
ATOM 554 N N . ARG A 1 70 ? -3.658 -8.623 -11.815 1.00 91.38 70 ARG A N 1
ATOM 555 C CA . ARG A 1 70 ? -2.882 -9.047 -10.638 1.00 91.38 70 ARG A CA 1
ATOM 556 C C . ARG A 1 70 ? -3.802 -9.560 -9.543 1.00 91.38 70 ARG A C 1
ATOM 558 O O . ARG A 1 70 ? -4.516 -8.790 -8.924 1.00 91.38 70 ARG A O 1
ATOM 565 N N . ASN A 1 71 ? -3.669 -10.833 -9.182 1.00 90.56 71 ASN A N 1
ATOM 566 C CA . ASN A 1 71 ? -4.345 -11.367 -7.999 1.00 90.56 71 ASN A CA 1
ATOM 567 C C . ASN A 1 71 ? -3.944 -10.570 -6.743 1.00 90.56 71 ASN A C 1
ATOM 569 O O . ASN A 1 71 ? -2.780 -10.596 -6.325 1.00 90.56 71 ASN A O 1
ATOM 573 N N . TYR A 1 72 ? -4.913 -9.873 -6.150 1.00 95.44 72 TYR A N 1
ATOM 574 C CA . TYR A 1 72 ? -4.766 -9.170 -4.879 1.00 95.44 72 TYR A CA 1
ATOM 575 C C . TYR A 1 72 ? -5.661 -9.792 -3.809 1.00 95.44 72 TYR A C 1
ATOM 577 O O . TYR A 1 72 ? -6.642 -10.477 -4.098 1.00 95.44 72 TYR A O 1
ATOM 585 N N . TYR A 1 73 ? -5.327 -9.519 -2.552 1.00 95.50 73 TYR A N 1
ATOM 586 C CA . TYR A 1 73 ? -6.127 -9.924 -1.404 1.00 95.50 73 TYR A CA 1
ATOM 587 C C . TYR A 1 73 ? -6.339 -8.743 -0.459 1.00 95.50 73 TYR A C 1
ATOM 589 O O . TYR A 1 73 ? -5.376 -8.086 -0.067 1.00 95.50 73 TYR A O 1
ATOM 597 N N . PHE A 1 74 ? -7.588 -8.473 -0.082 1.00 96.69 74 PHE A N 1
ATOM 598 C CA . PHE A 1 74 ? -7.911 -7.459 0.922 1.00 96.69 74 PHE A CA 1
ATOM 599 C C . PHE A 1 74 ? -7.453 -7.904 2.315 1.00 96.69 74 PHE A C 1
ATOM 601 O O . PHE A 1 74 ? -7.766 -9.011 2.744 1.00 96.69 74 PHE A O 1
ATOM 608 N N . VAL A 1 75 ? -6.740 -7.038 3.035 1.00 97.06 75 VAL A N 1
ATOM 609 C CA . VAL A 1 75 ? -6.195 -7.341 4.367 1.00 97.06 75 VAL A CA 1
ATOM 610 C C . VAL A 1 75 ? -6.995 -6.640 5.461 1.00 97.06 75 VAL A C 1
ATOM 612 O O . VAL A 1 75 ? -7.511 -7.286 6.379 1.00 97.06 75 VAL A O 1
ATOM 615 N N . GLU A 1 76 ? -7.077 -5.316 5.382 1.00 97.12 76 GLU A N 1
ATOM 616 C CA . GLU A 1 76 ? -7.748 -4.465 6.364 1.00 97.12 76 GLU A CA 1
ATOM 617 C C . GLU A 1 76 ? -7.996 -3.065 5.794 1.00 97.12 76 GLU A C 1
ATOM 619 O O . GLU A 1 76 ? -7.565 -2.754 4.685 1.00 97.12 76 GLU A O 1
ATOM 624 N N . LYS A 1 77 ? -8.683 -2.213 6.557 1.00 95.44 77 LYS A N 1
ATOM 625 C CA . LYS A 1 77 ? -8.887 -0.807 6.204 1.00 95.44 77 LYS A CA 1
ATOM 626 C C . LYS A 1 77 ? -7.984 0.065 7.062 1.00 95.44 77 LYS A C 1
ATOM 628 O O . LYS A 1 77 ? -7.930 -0.117 8.276 1.00 95.44 77 LYS A O 1
ATOM 633 N N . LEU A 1 78 ? -7.295 1.005 6.430 1.00 94.06 78 LEU A N 1
ATOM 634 C CA . LEU A 1 78 ? -6.457 1.967 7.125 1.00 94.06 78 LEU A CA 1
ATOM 635 C C . LEU A 1 78 ? -7.336 2.893 7.991 1.00 94.06 78 LEU A C 1
ATOM 637 O O . LEU A 1 78 ? -8.370 3.367 7.503 1.00 94.06 78 LEU A O 1
ATOM 641 N N . PRO A 1 79 ? -6.955 3.185 9.249 1.00 93.31 79 PRO A N 1
ATOM 642 C CA . PRO A 1 79 ? -7.621 4.214 10.038 1.00 93.31 79 PRO A CA 1
ATOM 643 C C . PRO A 1 79 ? -7.586 5.551 9.291 1.00 93.31 79 PRO A C 1
ATOM 645 O O . PRO A 1 79 ? -6.546 5.948 8.765 1.00 93.31 79 PRO A O 1
ATOM 648 N N . LYS A 1 80 ? -8.740 6.224 9.209 1.00 86.75 80 LYS A N 1
ATOM 649 C CA . LYS A 1 80 ? -8.934 7.398 8.339 1.00 86.75 80 LYS A CA 1
ATOM 650 C C . LYS A 1 80 ? -7.906 8.493 8.620 1.00 86.75 80 LYS A C 1
ATOM 652 O O . LYS A 1 80 ? -7.264 8.990 7.705 1.00 86.75 80 LYS A O 1
ATOM 657 N N . ASP A 1 81 ? -7.679 8.764 9.898 1.00 87.62 81 ASP A N 1
ATOM 658 C CA . ASP A 1 81 ? -6.766 9.784 10.408 1.00 87.62 81 ASP A CA 1
ATOM 659 C C . ASP A 1 81 ? -5.280 9.449 10.228 1.00 87.62 81 ASP A C 1
ATOM 661 O O . ASP A 1 81 ? -4.440 10.328 10.354 1.00 87.62 81 ASP A O 1
ATOM 665 N N . LEU A 1 82 ? -4.931 8.193 9.938 1.00 85.38 82 LEU A N 1
ATOM 666 C CA . LEU A 1 82 ? -3.530 7.771 9.848 1.00 85.38 82 LEU A CA 1
ATOM 667 C C . LEU A 1 82 ? -2.889 8.290 8.550 1.00 85.38 82 LEU A C 1
ATOM 669 O O . LEU A 1 82 ? -1.719 8.658 8.509 1.00 85.38 82 LEU A O 1
ATOM 673 N N . ALA A 1 83 ? -3.690 8.350 7.489 1.00 77.00 83 ALA A N 1
ATOM 674 C CA . ALA A 1 83 ? -3.316 8.873 6.178 1.00 77.00 83 ALA A CA 1
ATOM 675 C C . ALA A 1 83 ? -3.886 10.277 5.901 1.00 77.00 83 ALA A C 1
ATOM 677 O O . ALA A 1 83 ? -3.484 10.932 4.932 1.00 77.00 83 ALA A O 1
ATOM 678 N N . GLU A 1 84 ? -4.846 10.723 6.710 1.00 72.88 84 GLU A N 1
ATOM 679 C CA . GLU A 1 84 ? -5.360 12.087 6.702 1.00 72.88 84 GLU A CA 1
ATOM 680 C C . GLU A 1 84 ? -4.477 12.982 7.577 1.00 72.88 84 GLU A C 1
ATOM 682 O O . GLU A 1 84 ? -3.796 12.549 8.499 1.00 72.88 84 GLU A O 1
ATOM 687 N N . ARG A 1 85 ? -4.420 14.259 7.225 1.00 60.00 85 ARG A N 1
ATOM 688 C CA . ARG A 1 85 ? -3.587 15.233 7.924 1.00 60.00 85 ARG A CA 1
ATOM 689 C C . ARG A 1 85 ? -4.337 15.792 9.137 1.00 60.00 85 ARG A C 1
ATOM 691 O O . ARG A 1 85 ? -5.552 15.964 9.053 1.00 60.00 85 ARG A O 1
ATOM 698 N N . ASN A 1 86 ? -3.591 16.166 10.180 1.00 43.47 86 ASN A N 1
ATOM 699 C CA . ASN A 1 86 ? -3.954 17.304 11.034 1.00 43.47 86 ASN A CA 1
ATOM 700 C C . ASN A 1 86 ? -3.668 18.614 10.292 1.00 43.47 86 ASN A C 1
ATOM 702 O O . ASN A 1 86 ? -2.626 18.666 9.590 1.00 43.47 86 ASN A O 1
#

pLDDT: mean 87.42, std 11.53, range [43.47, 97.19]